Protein AF-R6GYB6-F1 (afdb_monomer)

Radius of gyration: 15.45 Å; Cα contacts (8 Å, |Δi|>4): 97; chains: 1; bounding box: 27×36×46 Å

Solvent-accessible surface area (backbone atoms only — not comparable to full-atom values): 4598 Å² total; per-residue (Å²): 137,84,85,77,85,77,80,72,76,72,76,76,73,62,23,36,37,35,25,73,49,99,61,15,38,20,32,24,51,60,92,52,94,56,66,74,43,72,53,90,52,46,41,85,79,40,56,73,69,55,41,50,43,28,73,74,50,41,80,38,60,63,87,52,60,61,68,58,56,48,50,71,66,72,111

Sequence (75 aa):
MKRWNKRLALVCLAGYLLGISRGYVAIWRDEDPQPWLITDMPVSALPPADQKALKEGISLPEDYPLTKALEDYCS

Secondary structure (DSSP, 8-state):
---------------EEEEEETTEEEEEETT-SS-SEEEEEEGGGS-HHHHHHHHH-EEE-TTS-HHHHHHHHH-

Nearest PDB structures (foldseek):
  6fvn-assembly1_B  TM=4.294E-01  e=3.119E+00  Mycobacterium tuberculosis CDC1551
  7evp-assembly1_B  TM=4.243E-01  e=5.154E+00  Staphylococcus aureus

Structure (mmCIF, N/CA/C/O backbone):
data_AF-R6GYB6-F1
#
_entry.id   AF-R6GYB6-F1
#
loop_
_atom_site.group_PDB
_atom_site.id
_atom_site.type_symbol
_atom_site.label_atom_id
_atom_site.label_alt_id
_atom_site.label_comp_id
_atom_site.label_asym_id
_atom_site.label_entity_id
_atom_site.label_seq_id
_atom_site.pdbx_PDB_ins_code
_atom_site.Cartn_x
_atom_site.Cartn_y
_atom_site.Cartn_z
_atom_site.occupancy
_atom_site.B_iso_or_equiv
_atom_site.auth_seq_id
_atom_site.auth_comp_id
_atom_site.auth_asym_id
_atom_site.auth_atom_id
_atom_site.pdbx_PDB_model_num
ATOM 1 N N . MET A 1 1 ? 7.774 28.813 -35.080 1.00 40.72 1 MET A N 1
ATOM 2 C CA . MET A 1 1 ? 7.690 27.359 -34.819 1.00 40.72 1 MET A CA 1
ATOM 3 C C . MET A 1 1 ? 8.948 26.928 -34.066 1.00 40.72 1 MET A C 1
ATOM 5 O O . MET A 1 1 ? 9.995 26.783 -34.681 1.00 40.72 1 MET A O 1
ATOM 9 N N . LYS A 1 2 ? 8.903 26.859 -32.727 1.00 39.88 2 LYS A N 1
ATOM 10 C CA . LYS A 1 2 ? 10.071 26.495 -31.903 1.00 39.88 2 LYS A CA 1
ATOM 11 C C . LYS A 1 2 ? 10.055 24.990 -31.635 1.00 39.88 2 LYS A C 1
ATOM 13 O O . LYS A 1 2 ? 9.156 24.492 -30.970 1.00 39.88 2 LYS A O 1
ATOM 18 N N . ARG A 1 3 ? 11.059 24.299 -32.178 1.00 47.72 3 ARG A N 1
ATOM 19 C CA . ARG A 1 3 ? 11.398 22.892 -31.928 1.00 47.72 3 ARG A CA 1
ATOM 20 C C . ARG A 1 3 ? 11.625 22.670 -30.433 1.00 47.72 3 ARG A C 1
ATOM 22 O O . ARG A 1 3 ? 12.497 23.312 -29.857 1.00 47.72 3 ARG A O 1
ATOM 29 N N . TRP A 1 4 ? 10.873 21.761 -29.825 1.00 47.53 4 TRP A N 1
ATOM 30 C CA . TRP A 1 4 ? 11.157 21.254 -28.484 1.00 47.53 4 TRP A CA 1
ATOM 31 C C . TRP A 1 4 ? 11.656 19.820 -28.623 1.00 47.53 4 TRP A C 1
ATOM 33 O O . TRP A 1 4 ? 10.873 18.880 -28.709 1.00 47.53 4 TRP A O 1
ATOM 43 N N . ASN A 1 5 ? 12.979 19.661 -28.653 1.00 52.44 5 ASN A N 1
ATOM 44 C CA . ASN A 1 5 ? 13.612 18.367 -28.436 1.00 52.44 5 ASN A CA 1
ATOM 45 C C . ASN A 1 5 ? 13.506 18.035 -26.947 1.00 52.44 5 ASN A C 1
ATOM 47 O O . ASN A 1 5 ? 14.434 18.272 -26.176 1.00 52.44 5 ASN A O 1
ATOM 51 N N . LYS A 1 6 ? 12.366 17.479 -26.538 1.00 47.28 6 LYS A N 1
ATOM 52 C CA . LYS A 1 6 ? 12.255 16.767 -25.270 1.00 47.28 6 LYS A CA 1
ATOM 53 C C . LYS A 1 6 ? 12.906 15.399 -25.447 1.00 47.28 6 LYS A C 1
ATOM 55 O O . LYS A 1 6 ? 12.229 14.405 -25.677 1.00 47.28 6 LYS A O 1
ATOM 60 N N . ARG A 1 7 ? 14.234 15.340 -25.338 1.00 49.25 7 ARG A N 1
ATOM 61 C CA . ARG A 1 7 ? 14.899 14.101 -24.919 1.00 49.25 7 ARG A CA 1
ATOM 62 C C . ARG A 1 7 ? 14.599 13.913 -23.430 1.00 49.25 7 ARG A C 1
ATOM 64 O O . ARG A 1 7 ? 15.464 14.116 -22.591 1.00 49.25 7 ARG A O 1
ATOM 71 N N . LEU A 1 8 ? 13.343 13.600 -23.111 1.00 50.66 8 LEU A N 1
ATOM 72 C CA . LEU A 1 8 ? 13.010 12.913 -21.873 1.00 50.66 8 LEU A CA 1
ATOM 73 C C . LEU A 1 8 ? 13.481 11.484 -22.109 1.00 50.66 8 LEU A C 1
ATOM 75 O O . LEU A 1 8 ? 12.766 10.664 -22.675 1.00 50.66 8 LEU A O 1
ATOM 79 N N . ALA A 1 9 ? 14.734 11.217 -21.751 1.00 46.28 9 ALA A N 1
ATOM 80 C CA . ALA A 1 9 ? 15.074 9.875 -21.338 1.00 46.28 9 ALA A CA 1
ATOM 81 C C . ALA A 1 9 ? 14.214 9.624 -20.094 1.00 46.28 9 ALA A C 1
ATOM 83 O O . ALA A 1 9 ? 14.586 10.020 -18.991 1.00 46.28 9 ALA A O 1
ATOM 84 N N . LEU A 1 10 ? 13.010 9.084 -20.320 1.00 43.44 10 LEU A N 1
ATOM 85 C CA . LEU A 1 10 ? 12.294 8.300 -19.334 1.00 43.44 10 LEU A CA 1
ATOM 86 C C . LEU A 1 10 ? 13.308 7.265 -18.857 1.00 43.44 10 LEU A C 1
ATOM 88 O O . LEU A 1 10 ? 13.565 6.265 -19.524 1.00 43.44 10 LEU A O 1
ATOM 92 N N . VAL A 1 11 ? 13.936 7.532 -17.720 1.00 42.88 11 VAL A N 1
ATOM 93 C CA . VAL A 1 11 ? 14.339 6.435 -16.863 1.00 42.88 11 VAL A CA 1
ATOM 94 C C . VAL A 1 11 ? 13.005 5.902 -16.364 1.00 42.88 11 VAL A C 1
ATOM 96 O O . VAL A 1 11 ? 12.433 6.452 -15.426 1.00 42.88 11 VAL A O 1
ATOM 99 N N . CYS A 1 12 ? 12.454 4.918 -17.077 1.00 43.50 12 CYS A N 1
ATOM 100 C CA . CYS A 1 12 ? 11.401 4.061 -16.558 1.00 43.50 12 CYS A CA 1
ATOM 101 C C . CYS A 1 12 ? 12.001 3.340 -15.347 1.00 43.50 12 CYS A C 1
ATOM 103 O O . CYS A 1 12 ? 12.531 2.239 -15.466 1.00 43.50 12 CYS A O 1
ATOM 105 N N . LEU A 1 13 ? 12.018 4.006 -14.194 1.00 47.28 13 LEU A N 1
ATO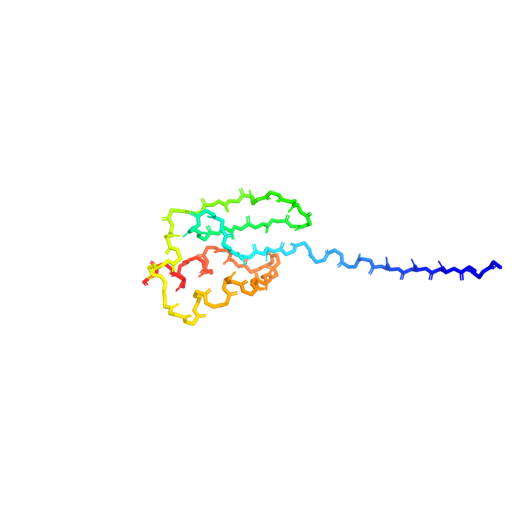M 106 C CA . LEU A 1 13 ? 12.094 3.332 -12.911 1.00 47.28 13 LEU A CA 1
ATOM 107 C C . LEU A 1 13 ? 10.768 2.584 -12.814 1.00 47.28 13 LEU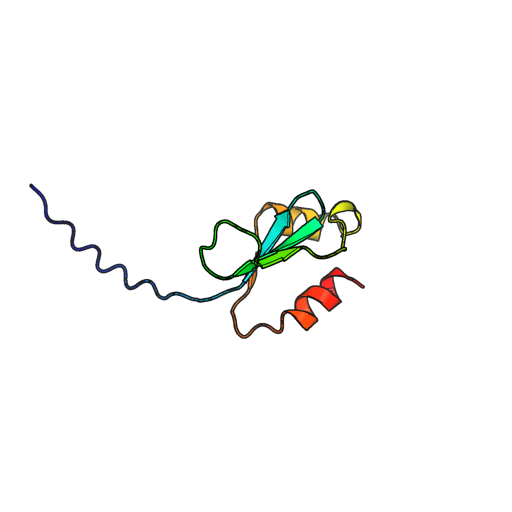 A C 1
ATOM 109 O O . LEU A 1 13 ? 9.757 3.187 -12.464 1.00 47.28 13 LEU A O 1
ATOM 113 N N . ALA A 1 14 ? 10.772 1.320 -13.233 1.00 58.09 14 ALA A N 1
ATOM 114 C CA . ALA A 1 14 ? 9.640 0.401 -13.187 1.00 58.09 14 ALA A CA 1
ATOM 115 C C . ALA A 1 14 ? 9.300 0.060 -11.725 1.00 58.09 14 ALA A C 1
ATOM 117 O O . ALA A 1 14 ? 9.477 -1.054 -11.257 1.00 58.09 14 ALA A O 1
ATOM 118 N N . GLY A 1 15 ? 8.925 1.072 -10.946 1.00 71.75 15 GLY A N 1
ATOM 119 C CA . GLY A 1 15 ? 8.609 0.949 -9.533 1.00 71.75 15 GLY A CA 1
ATOM 120 C C . GLY A 1 15 ? 7.183 0.466 -9.298 1.00 71.75 15 GLY A C 1
ATOM 121 O O . GLY A 1 15 ? 6.360 0.359 -10.210 1.00 71.75 15 GLY A O 1
ATOM 122 N N . TYR A 1 16 ? 6.886 0.223 -8.029 1.00 81.94 16 TYR A N 1
ATOM 123 C CA . TYR A 1 16 ? 5.532 -0.008 -7.555 1.00 81.94 16 TYR A CA 1
ATOM 124 C C . TYR A 1 16 ? 4.989 1.276 -6.947 1.00 81.94 16 TYR A C 1
ATOM 126 O O . TYR A 1 16 ? 5.678 1.960 -6.194 1.00 81.94 16 TYR A O 1
ATOM 134 N N . LEU A 1 17 ? 3.736 1.594 -7.232 1.00 86.06 17 LEU A N 1
ATOM 135 C CA . LEU A 1 17 ? 3.022 2.668 -6.560 1.00 86.06 17 LEU A CA 1
ATOM 136 C C . LEU A 1 17 ? 1.993 2.036 -5.631 1.00 86.06 17 LEU A C 1
ATOM 138 O O . LEU A 1 17 ? 1.091 1.344 -6.092 1.00 86.06 17 LEU A O 1
ATOM 142 N N . LEU A 1 18 ? 2.117 2.269 -4.329 1.00 87.69 18 LEU A N 1
ATOM 143 C CA . LEU A 1 18 ? 1.090 1.906 -3.362 1.00 87.69 18 LEU A CA 1
ATOM 144 C C . LEU A 1 18 ? 0.134 3.077 -3.175 1.00 87.69 18 LEU A C 1
ATOM 146 O O . LEU A 1 18 ? 0.546 4.231 -3.054 1.00 87.69 18 LEU A O 1
ATOM 150 N N . GLY A 1 19 ? -1.149 2.766 -3.093 1.00 90.56 19 GLY A N 1
ATOM 151 C CA . GLY A 1 19 ? -2.188 3.750 -2.856 1.00 90.56 19 GLY A CA 1
ATOM 152 C C . GLY A 1 19 ? -3.490 3.110 -2.406 1.00 90.56 19 GLY A C 1
ATOM 153 O O . GLY A 1 19 ? -3.514 1.995 -1.886 1.00 90.56 19 GLY A O 1
ATOM 154 N N . ILE A 1 20 ? -4.588 3.834 -2.610 1.00 91.62 20 ILE A N 1
ATOM 155 C CA . ILE A 1 20 ? -5.912 3.442 -2.125 1.00 91.62 20 ILE A CA 1
ATOM 156 C C . ILE A 1 20 ? -6.820 3.127 -3.310 1.00 91.62 20 ILE A C 1
ATOM 158 O O . ILE A 1 20 ? -7.078 3.989 -4.149 1.00 91.62 20 ILE A O 1
ATOM 162 N N . SER A 1 21 ? -7.380 1.918 -3.341 1.00 91.50 21 SER A N 1
ATOM 163 C CA . SER A 1 21 ? -8.436 1.543 -4.285 1.00 91.50 21 SER A CA 1
ATOM 164 C C . SER A 1 21 ? -9.602 0.917 -3.538 1.00 91.50 21 SER A C 1
ATOM 166 O O . SER A 1 21 ? -9.436 -0.044 -2.795 1.00 91.50 21 SER A O 1
ATOM 168 N N . ARG A 1 22 ? -10.806 1.476 -3.714 1.00 90.00 22 ARG A N 1
ATOM 169 C CA . ARG A 1 22 ? -12.048 0.982 -3.081 1.00 90.00 22 ARG A CA 1
ATOM 170 C C . ARG A 1 22 ? -11.978 0.855 -1.546 1.00 90.00 22 ARG A C 1
ATOM 172 O O . ARG A 1 22 ? -12.719 0.070 -0.970 1.00 90.00 22 ARG A O 1
ATOM 179 N N . GLY A 1 23 ? -11.112 1.633 -0.894 1.00 90.88 23 GLY A N 1
ATOM 180 C CA . GLY A 1 23 ? -10.898 1.584 0.559 1.00 90.88 23 GLY A CA 1
ATOM 181 C C . GLY A 1 23 ? -9.856 0.561 1.026 1.00 90.88 23 GLY A C 1
ATOM 182 O O . GLY A 1 23 ? -9.622 0.453 2.228 1.00 90.88 23 GLY A O 1
ATOM 183 N N . TYR A 1 24 ? -9.204 -0.139 0.100 1.00 92.06 24 TYR A N 1
ATOM 184 C CA . TYR A 1 24 ? -8.164 -1.130 0.363 1.00 92.06 24 TYR A CA 1
ATOM 185 C C . TYR A 1 24 ? -6.808 -0.653 -0.153 1.00 92.06 24 TYR A C 1
ATOM 187 O O . TYR A 1 24 ? -6.737 0.223 -1.026 1.00 92.06 24 TYR A O 1
ATOM 195 N N . VAL A 1 25 ? -5.737 -1.228 0.396 1.00 89.94 25 VAL A N 1
ATOM 196 C CA . VAL A 1 25 ? -4.381 -1.002 -0.109 1.00 89.94 25 VAL A CA 1
ATOM 197 C C . VAL A 1 25 ? -4.277 -1.611 -1.503 1.00 89.94 25 VAL A C 1
ATOM 199 O O . VAL A 1 25 ? -4.633 -2.767 -1.732 1.00 89.94 25 VAL A O 1
ATOM 202 N N . ALA A 1 26 ? -3.810 -0.818 -2.456 1.00 91.56 26 ALA A N 1
ATOM 203 C CA . ALA A 1 26 ? -3.644 -1.236 -3.835 1.00 91.56 26 ALA A CA 1
ATOM 204 C C . ALA A 1 26 ? -2.250 -0.892 -4.343 1.00 91.56 26 ALA A C 1
ATOM 206 O O . ALA A 1 26 ? -1.626 0.064 -3.888 1.00 91.56 26 ALA A O 1
ATOM 207 N N . ILE A 1 27 ? -1.778 -1.699 -5.282 1.00 88.62 27 ILE A N 1
ATOM 208 C CA . ILE A 1 27 ? -0.447 -1.642 -5.865 1.00 88.62 27 ILE A CA 1
ATOM 209 C C . ILE A 1 27 ? -0.629 -1.477 -7.366 1.00 88.62 27 ILE A C 1
ATOM 211 O O . ILE A 1 27 ? -1.279 -2.298 -8.011 1.00 88.62 27 ILE A O 1
ATOM 215 N N . TRP A 1 28 ? -0.045 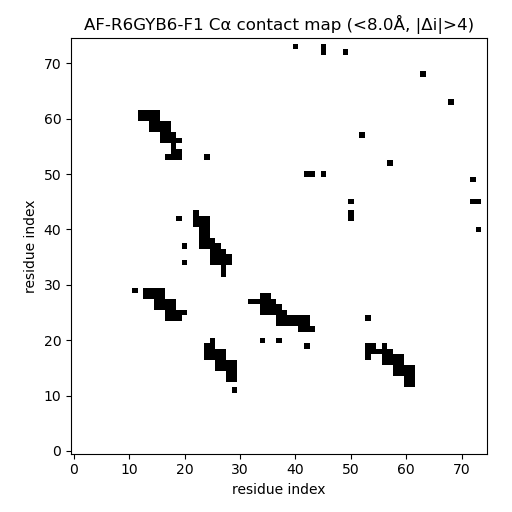-0.430 -7.924 1.00 88.88 28 TRP A N 1
ATOM 216 C CA . TRP A 1 28 ? 0.111 -0.219 -9.355 1.00 88.88 28 TRP A CA 1
ATOM 217 C C . TRP A 1 28 ? 1.546 -0.557 -9.739 1.00 88.88 28 TRP A C 1
ATOM 219 O O . TRP A 1 28 ? 2.477 -0.332 -8.961 1.00 88.88 28 TRP A O 1
ATOM 229 N N . ARG A 1 29 ? 1.713 -1.119 -10.931 1.00 84.31 29 ARG A N 1
ATOM 230 C CA . ARG A 1 29 ? 3.018 -1.343 -11.543 1.00 84.31 29 ARG A CA 1
ATOM 231 C C . ARG A 1 29 ? 3.112 -0.419 -12.747 1.00 84.31 29 ARG A C 1
ATOM 233 O O . ARG A 1 29 ? 2.153 -0.345 -13.508 1.00 84.31 29 ARG A O 1
ATOM 240 N N . ASP A 1 30 ? 4.241 0.260 -12.907 1.00 75.2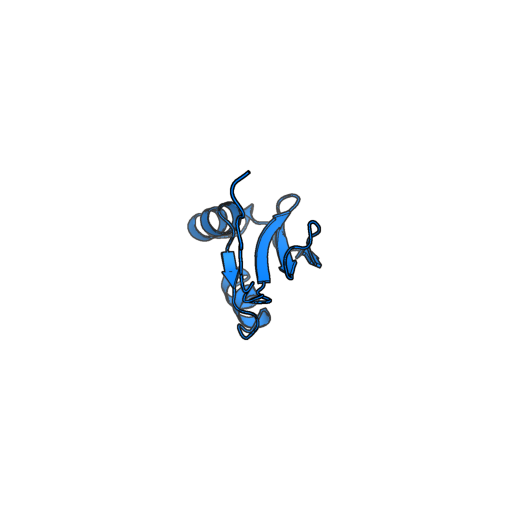5 30 ASP A N 1
ATOM 241 C CA . ASP A 1 30 ? 4.456 1.196 -14.015 1.00 75.25 30 ASP A CA 1
ATOM 242 C C . ASP A 1 30 ? 3.387 2.315 -14.073 1.00 75.25 30 ASP A C 1
ATOM 244 O O . ASP A 1 30 ? 2.775 2.675 -13.066 1.00 75.25 30 ASP A O 1
ATOM 248 N N . GLU A 1 31 ? 3.175 2.904 -15.253 1.00 69.69 31 GLU A N 1
ATOM 249 C CA . GLU A 1 31 ? 2.157 3.937 -15.502 1.00 69.69 31 GLU A CA 1
ATOM 250 C C . GLU A 1 31 ? 0.771 3.343 -15.844 1.00 69.69 31 GLU A C 1
ATOM 252 O O . GLU A 1 31 ? -0.037 3.988 -16.520 1.00 69.69 31 GLU A O 1
ATOM 257 N N . ASP A 1 32 ? 0.478 2.107 -15.416 1.00 75.94 32 ASP A N 1
ATOM 258 C CA . ASP A 1 32 ? -0.820 1.487 -15.691 1.00 75.94 32 ASP A CA 1
ATOM 259 C C . ASP A 1 32 ? -1.953 2.215 -14.941 1.00 75.94 32 ASP A C 1
ATOM 261 O O . ASP A 1 32 ? -1.838 2.513 -13.750 1.00 75.94 32 ASP A O 1
ATOM 265 N N . PRO A 1 33 ? -3.103 2.481 -15.589 1.00 76.62 33 PRO A N 1
ATOM 266 C CA . PRO A 1 33 ? -4.230 3.148 -14.939 1.00 76.62 33 PRO A CA 1
ATOM 267 C C . PRO A 1 33 ? -4.990 2.227 -13.973 1.00 76.62 33 PRO A C 1
ATOM 269 O O . PRO A 1 33 ? -5.804 2.702 -13.177 1.00 76.62 33 PRO A O 1
ATOM 272 N N . GLN A 1 34 ? -4.768 0.911 -14.045 1.00 83.81 34 GLN A N 1
ATOM 273 C CA . GLN A 1 34 ? -5.421 -0.073 -13.188 1.00 83.81 34 GLN A CA 1
ATOM 274 C C . GLN A 1 34 ? -4.455 -0.628 -12.139 1.00 83.81 34 GLN A C 1
ATOM 276 O O . GLN A 1 34 ? -3.293 -0.881 -12.456 1.00 83.81 34 GLN A O 1
ATOM 281 N N . PRO A 1 35 ? -4.927 -0.847 -10.898 1.00 87.00 35 PRO A N 1
ATOM 282 C CA . PRO A 1 35 ? -4.108 -1.482 -9.882 1.00 87.00 35 PRO A CA 1
ATOM 283 C C . PRO A 1 35 ? -3.802 -2.915 -10.311 1.00 87.00 35 PRO A C 1
ATOM 285 O O . PRO A 1 35 ? -4.704 -3.678 -10.659 1.00 87.00 35 PRO A O 1
ATOM 288 N N . TRP A 1 36 ? -2.526 -3.274 -10.252 1.00 87.06 36 TRP A N 1
ATOM 289 C CA . TRP A 1 36 ? -2.046 -4.627 -10.492 1.00 87.06 36 TRP A CA 1
ATOM 290 C C . TRP A 1 36 ? -2.536 -5.593 -9.409 1.00 87.06 36 TRP A C 1
ATOM 292 O O . TRP A 1 36 ? -2.942 -6.715 -9.709 1.00 87.06 36 TRP A O 1
ATOM 302 N N . LEU A 1 37 ? -2.545 -5.139 -8.153 1.00 86.69 37 LEU A N 1
ATOM 303 C CA . LEU A 1 37 ? -3.040 -5.900 -7.013 1.00 86.69 37 LEU A CA 1
ATOM 304 C C . LEU A 1 37 ? -3.846 -4.991 -6.088 1.00 86.69 37 LEU A C 1
ATOM 306 O O . LEU A 1 37 ? -3.435 -3.876 -5.786 1.00 86.69 37 LEU A O 1
ATOM 310 N N . ILE A 1 38 ? -4.983 -5.484 -5.611 1.00 89.44 38 ILE A N 1
ATOM 311 C CA . ILE A 1 38 ? -5.709 -4.897 -4.484 1.00 89.44 38 ILE A CA 1
ATOM 312 C C . ILE A 1 38 ? -5.653 -5.938 -3.377 1.00 89.44 38 ILE A C 1
ATOM 314 O O . ILE A 1 38 ? -6.038 -7.086 -3.604 1.00 89.44 38 ILE A O 1
ATOM 318 N N . THR A 1 39 ? -5.128 -5.562 -2.218 1.00 85.00 39 THR A N 1
ATOM 319 C CA . THR A 1 39 ? -5.057 -6.463 -1.069 1.00 85.00 39 THR A CA 1
ATOM 320 C C . THR A 1 39 ? -6.391 -6.476 -0.326 1.00 85.00 39 THR A C 1
ATOM 322 O O . THR A 1 39 ? -7.270 -5.642 -0.545 1.00 85.00 39 THR A O 1
ATOM 325 N N . ASP A 1 40 ? -6.557 -7.441 0.565 1.00 87.62 40 ASP A N 1
ATOM 326 C CA . ASP A 1 40 ? -7.673 -7.518 1.504 1.00 87.62 40 ASP A CA 1
ATOM 327 C C . ASP A 1 40 ? -7.496 -6.597 2.723 1.00 87.62 40 ASP A C 1
ATOM 329 O O . ASP A 1 40 ? -8.425 -6.469 3.519 1.00 87.62 40 ASP A O 1
ATOM 333 N N . MET A 1 41 ? -6.355 -5.904 2.841 1.00 85.75 41 MET A N 1
ATOM 334 C CA . MET A 1 41 ? -6.068 -4.976 3.933 1.00 85.75 41 MET A CA 1
ATOM 335 C C . MET A 1 41 ? -6.861 -3.668 3.762 1.00 85.75 41 MET A C 1
ATOM 337 O O . MET A 1 41 ? -6.593 -2.896 2.828 1.00 85.75 41 MET A O 1
ATOM 341 N N . PRO A 1 42 ? -7.829 -3.372 4.650 1.00 90.38 42 PRO A N 1
ATOM 342 C CA . PRO A 1 42 ? -8.562 -2.122 4.587 1.00 90.38 42 PRO A CA 1
ATOM 343 C C . PRO A 1 42 ? -7.680 -0.980 5.091 1.00 90.38 42 PRO A C 1
ATOM 345 O O . PRO A 1 42 ? -7.094 -1.055 6.167 1.00 90.38 42 PRO A O 1
ATOM 348 N N . VAL A 1 43 ? -7.645 0.133 4.356 1.00 90.19 43 VAL A N 1
ATOM 349 C CA . VAL A 1 43 ? -6.824 1.303 4.718 1.00 90.19 43 VAL A CA 1
ATOM 350 C C . VAL A 1 43 ? -7.216 1.848 6.090 1.00 90.19 43 VAL A C 1
ATOM 352 O O . VAL A 1 43 ? -6.366 2.287 6.850 1.00 90.19 43 VAL A O 1
ATOM 355 N N . SER A 1 44 ? -8.494 1.755 6.456 1.00 89.88 44 SER A N 1
ATOM 356 C CA . SER A 1 44 ? -8.982 2.168 7.774 1.00 89.88 44 SER A CA 1
ATOM 357 C C . SER A 1 44 ? -8.393 1.375 8.946 1.00 89.88 44 SER A C 1
ATOM 359 O O . SER A 1 44 ? -8.481 1.852 10.073 1.00 89.88 44 SER A O 1
ATOM 361 N N . ALA A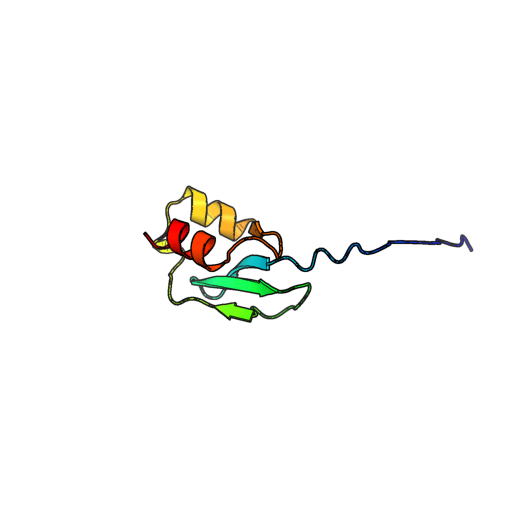 1 45 ? -7.849 0.176 8.706 1.00 89.12 45 ALA A N 1
ATOM 362 C CA . ALA A 1 45 ? -7.185 -0.625 9.734 1.00 89.12 45 ALA A CA 1
ATOM 363 C C . ALA A 1 45 ? -5.721 -0.215 9.958 1.00 89.12 45 ALA A C 1
ATOM 365 O O . ALA A 1 45 ? -5.147 -0.581 10.978 1.00 89.12 45 ALA A O 1
ATOM 366 N N . LEU A 1 46 ? -5.135 0.567 9.046 1.00 85.81 46 LEU A N 1
ATOM 367 C CA . LEU A 1 46 ? -3.755 1.028 9.157 1.00 85.81 46 LEU A CA 1
ATOM 368 C C . LEU A 1 46 ? -3.627 2.223 10.113 1.00 85.81 46 LEU A C 1
ATOM 370 O O . LEU A 1 46 ? -4.580 2.995 10.277 1.00 85.81 46 LEU A O 1
ATOM 374 N N . PRO A 1 47 ? -2.441 2.453 10.699 1.00 88.75 47 PRO A N 1
ATOM 375 C CA . PRO A 1 47 ? -2.139 3.673 11.436 1.00 88.75 47 PRO A CA 1
ATOM 376 C C . PRO A 1 47 ? -2.455 4.949 10.629 1.00 88.75 47 PRO A C 1
ATOM 378 O O . PRO A 1 47 ? -2.242 4.987 9.415 1.00 88.75 47 PRO A O 1
ATOM 381 N N . PRO A 1 48 ? -2.898 6.051 11.268 1.00 87.69 48 PRO A N 1
ATOM 382 C CA . PRO A 1 48 ? -3.242 7.290 10.559 1.00 87.69 48 PRO A CA 1
ATOM 383 C C . PRO A 1 48 ? -2.110 7.874 9.697 1.00 87.69 48 PRO A C 1
ATOM 385 O O . PRO A 1 48 ? -2.378 8.532 8.691 1.00 87.69 48 PRO A O 1
ATOM 388 N N . ALA A 1 49 ? -0.852 7.644 10.088 1.00 86.00 49 ALA A N 1
ATOM 389 C CA . ALA A 1 49 ? 0.318 8.049 9.312 1.00 86.00 49 ALA A CA 1
ATOM 390 C C . ALA A 1 49 ? 0.379 7.318 7.959 1.00 86.00 49 ALA A C 1
ATOM 392 O O . ALA A 1 49 ? 0.552 7.956 6.921 1.00 86.00 49 ALA A O 1
ATOM 393 N N . ASP A 1 50 ? 0.125 6.013 7.970 1.00 84.69 50 ASP A N 1
ATOM 394 C CA . ASP A 1 50 ? 0.172 5.150 6.789 1.00 84.69 50 ASP A CA 1
ATOM 395 C C . ASP A 1 50 ? -1.030 5.391 5.879 1.00 84.69 50 ASP A C 1
ATOM 397 O O . ASP A 1 50 ? -0.892 5.464 4.659 1.00 84.69 50 ASP A O 1
ATOM 401 N N . GLN A 1 51 ? -2.207 5.643 6.462 1.00 89.38 51 GLN A N 1
ATOM 402 C CA . GLN A 1 51 ? -3.384 6.089 5.711 1.00 89.38 51 GLN A CA 1
ATOM 403 C C . GLN A 1 51 ? -3.095 7.361 4.912 1.00 89.38 51 GLN A C 1
ATOM 405 O O . GLN A 1 51 ? -3.493 7.485 3.751 1.00 89.38 51 GLN A O 1
ATOM 410 N N . LYS A 1 52 ? -2.403 8.322 5.536 1.00 89.62 52 LYS A N 1
ATOM 411 C CA . LYS A 1 52 ? -2.016 9.568 4.880 1.00 89.62 52 LYS A CA 1
ATOM 412 C C . LYS A 1 52 ? -0.990 9.313 3.775 1.00 89.62 52 LYS A C 1
ATOM 414 O O . LYS A 1 52 ? -1.175 9.830 2.677 1.00 89.62 52 LYS A O 1
ATOM 419 N N . ALA A 1 53 ? 0.023 8.490 4.034 1.00 86.69 53 ALA A N 1
ATOM 420 C CA . ALA A 1 53 ? 1.039 8.138 3.046 1.00 86.69 53 ALA A CA 1
ATOM 421 C C . ALA A 1 53 ? 0.429 7.441 1.815 1.00 86.69 53 ALA A C 1
ATOM 423 O O . ALA A 1 53 ? 0.6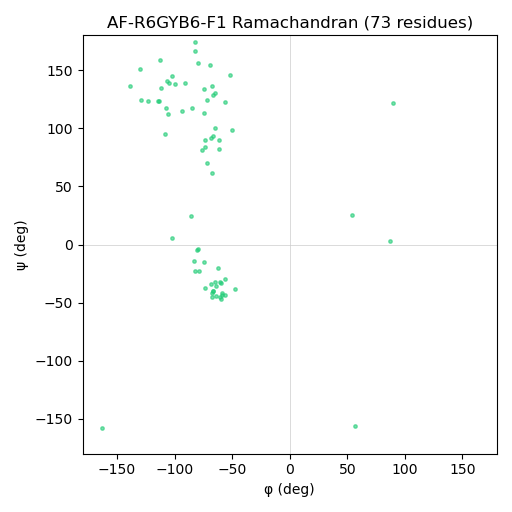97 7.835 0.683 1.00 86.69 53 ALA A O 1
ATOM 424 N N . LEU A 1 54 ? -0.479 6.481 2.012 1.00 88.00 54 LEU A N 1
ATOM 425 C CA . LEU A 1 54 ? -1.194 5.807 0.921 1.00 88.00 54 LEU A CA 1
ATOM 426 C C . LEU A 1 54 ? -2.114 6.748 0.141 1.00 88.00 54 LEU A C 1
ATOM 428 O O . LEU A 1 54 ? -2.304 6.574 -1.061 1.00 88.00 54 LEU A O 1
ATOM 432 N N . LYS A 1 55 ? -2.688 7.755 0.805 1.00 88.00 55 LYS A N 1
ATOM 433 C CA . LYS A 1 55 ? -3.492 8.783 0.136 1.00 88.00 55 LYS A CA 1
ATOM 434 C C . LYS A 1 55 ? -2.640 9.692 -0.754 1.00 88.00 55 LYS A C 1
ATOM 436 O O . LYS A 1 55 ? -3.130 10.152 -1.781 1.00 88.00 55 LYS A O 1
ATOM 441 N N . GLU A 1 56 ? -1.403 9.964 -0.351 1.00 86.12 56 GLU A N 1
ATOM 442 C CA . GLU A 1 56 ? -0.431 10.743 -1.130 1.00 86.12 56 GLU A CA 1
ATOM 443 C C . GLU A 1 56 ? 0.219 9.908 -2.249 1.00 86.12 56 GLU A C 1
ATOM 445 O O . GLU A 1 56 ? 0.627 10.467 -3.265 1.00 86.12 56 GLU A O 1
ATOM 450 N N . GLY A 1 57 ? 0.219 8.580 -2.107 1.00 85.94 57 GLY A N 1
ATOM 451 C CA . GLY A 1 57 ? 0.816 7.637 -3.045 1.00 85.94 57 GLY A CA 1
ATOM 452 C C . GLY A 1 57 ? 2.277 7.371 -2.692 1.00 85.94 57 GLY A C 1
ATOM 453 O O . GLY A 1 57 ? 3.103 8.282 -2.652 1.00 85.94 57 GLY A O 1
ATOM 454 N N . ILE A 1 58 ? 2.614 6.108 -2.440 1.00 83.69 58 ILE A N 1
ATOM 455 C CA . ILE A 1 58 ? 3.953 5.698 -2.009 1.00 83.69 58 ILE A CA 1
ATOM 456 C C . ILE A 1 58 ? 4.650 5.030 -3.185 1.00 83.69 58 ILE A C 1
ATOM 458 O O . ILE A 1 58 ? 4.252 3.952 -3.616 1.00 83.69 58 ILE A O 1
ATOM 462 N N . SER A 1 59 ? 5.695 5.664 -3.708 1.00 82.06 59 SER A N 1
ATOM 463 C CA . SER A 1 59 ? 6.532 5.061 -4.747 1.00 82.06 59 SER A CA 1
ATOM 464 C C . SER A 1 59 ? 7.602 4.183 -4.107 1.00 82.06 59 SER A C 1
ATOM 466 O O . SER A 1 59 ? 8.450 4.677 -3.364 1.00 82.06 59 SER A O 1
ATOM 468 N N . LEU A 1 60 ? 7.565 2.889 -4.400 1.00 75.81 60 LEU A N 1
ATOM 469 C CA . LEU A 1 60 ? 8.590 1.922 -4.034 1.00 75.81 60 L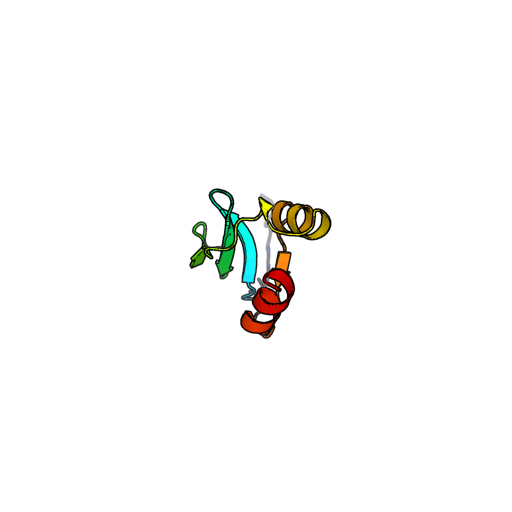EU A CA 1
ATOM 470 C C . LEU A 1 60 ? 9.430 1.570 -5.269 1.00 75.81 60 LEU A C 1
ATOM 472 O O . LEU A 1 60 ? 8.878 1.394 -6.358 1.00 75.81 60 LEU A O 1
ATOM 476 N N . PRO A 1 61 ? 10.757 1.451 -5.129 1.00 72.00 61 PRO A N 1
ATOM 477 C CA . PRO A 1 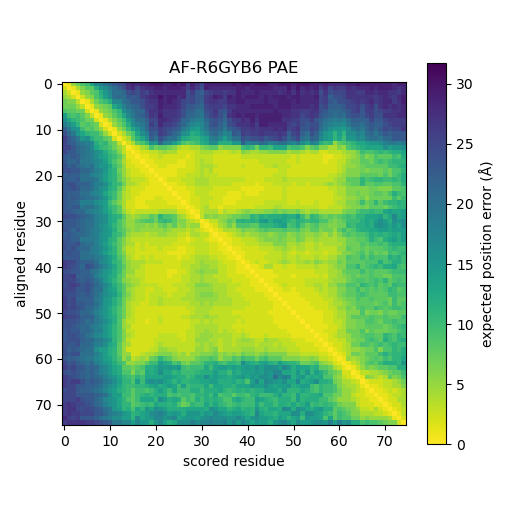61 ? 11.600 0.982 -6.221 1.00 72.00 61 PRO A CA 1
ATOM 478 C C . PRO A 1 61 ? 11.351 -0.514 -6.509 1.00 72.00 61 PRO A C 1
ATOM 480 O O . PRO A 1 61 ? 10.883 -1.249 -5.640 1.00 72.00 61 PRO A O 1
ATOM 483 N N . GLU A 1 62 ? 11.619 -0.961 -7.743 1.00 66.31 62 GLU A N 1
ATOM 484 C CA . GLU A 1 62 ? 11.303 -2.328 -8.218 1.00 66.31 62 GLU A CA 1
ATOM 485 C C . GLU A 1 62 ? 12.005 -3.430 -7.411 1.00 66.31 62 GLU A C 1
ATOM 487 O O . GLU A 1 62 ? 11.481 -4.529 -7.239 1.00 66.31 62 GLU A O 1
ATOM 492 N N . ASP A 1 63 ? 13.202 -3.120 -6.916 1.00 64.81 63 ASP A N 1
ATOM 493 C CA . ASP A 1 63 ? 14.045 -3.995 -6.109 1.00 64.81 63 ASP A CA 1
ATOM 494 C C . ASP A 1 63 ? 13.631 -4.033 -4.631 1.00 64.81 63 ASP A C 1
ATOM 496 O O . ASP A 1 63 ? 14.184 -4.818 -3.855 1.00 64.81 63 ASP A O 1
ATOM 500 N N . TYR A 1 64 ? 12.643 -3.227 -4.230 1.00 65.31 64 TYR A N 1
ATOM 501 C CA . TYR A 1 64 ? 12.089 -3.297 -2.891 1.00 65.31 64 TYR A CA 1
ATOM 502 C C . TYR A 1 64 ? 11.248 -4.571 -2.754 1.00 65.31 64 TYR A C 1
ATOM 504 O O . TYR A 1 64 ? 10.306 -4.774 -3.527 1.00 65.31 64 TYR A O 1
ATOM 512 N N . PRO A 1 65 ? 11.527 -5.438 -1.765 1.00 66.12 65 PRO A N 1
ATOM 513 C CA . PRO A 1 65 ? 10.710 -6.616 -1.542 1.00 66.12 65 PRO A CA 1
ATOM 514 C C . PRO A 1 65 ? 9.302 -6.178 -1.124 1.00 66.12 65 PRO A C 1
ATOM 516 O O . PRO A 1 65 ? 9.059 -5.840 0.032 1.00 66.12 65 PRO A O 1
ATOM 519 N N . LEU A 1 66 ? 8.364 -6.201 -2.076 1.00 64.56 66 LEU A N 1
ATOM 520 C CA . LEU A 1 66 ? 6.937 -5.924 -1.867 1.00 64.56 66 LEU A CA 1
ATOM 521 C C . LEU A 1 66 ? 6.377 -6.682 -0.663 1.00 64.56 66 LEU A C 1
ATOM 523 O O . LEU A 1 66 ? 5.592 -6.130 0.099 1.00 64.56 66 LEU A O 1
ATOM 527 N N . THR A 1 67 ? 6.826 -7.921 -0.464 1.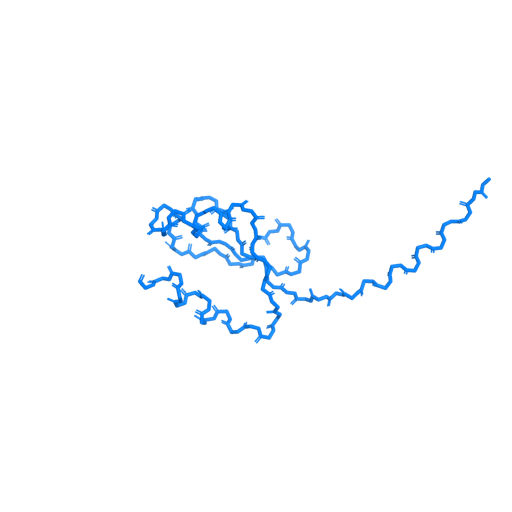00 66.38 67 THR A N 1
ATOM 528 C CA . THR A 1 67 ? 6.458 -8.758 0.680 1.00 66.38 67 THR A CA 1
ATOM 529 C C . THR A 1 67 ? 6.833 -8.109 2.009 1.00 66.38 67 THR A C 1
ATOM 531 O O . THR A 1 67 ? 6.014 -8.097 2.914 1.00 66.38 67 THR A O 1
ATOM 534 N N . LYS A 1 68 ? 8.019 -7.493 2.108 1.00 68.44 68 LYS A N 1
ATOM 535 C CA . LYS A 1 68 ? 8.441 -6.752 3.304 1.00 68.44 68 LYS A CA 1
ATOM 536 C C . LYS A 1 68 ? 7.612 -5.494 3.524 1.00 68.44 68 LYS A C 1
ATOM 538 O O . LYS A 1 68 ? 7.247 -5.203 4.652 1.00 68.44 68 LYS A O 1
ATOM 543 N N . ALA A 1 69 ? 7.314 -4.761 2.448 1.00 68.62 69 ALA A N 1
ATOM 544 C CA . ALA A 1 69 ? 6.464 -3.576 2.538 1.00 68.62 69 ALA A CA 1
ATOM 545 C C . ALA A 1 69 ? 5.084 -3.958 3.084 1.00 68.62 69 ALA A C 1
ATOM 547 O O . ALA A 1 69 ? 4.573 -3.315 3.991 1.00 68.62 69 ALA A O 1
ATOM 548 N N . LEU A 1 70 ? 4.495 -5.028 2.547 1.00 68.62 70 LEU A N 1
ATOM 549 C CA . LEU A 1 70 ? 3.199 -5.518 2.996 1.00 68.62 70 LEU A CA 1
ATOM 550 C C . LEU A 1 70 ? 3.256 -6.072 4.424 1.00 68.62 70 LEU A C 1
ATOM 552 O O . LEU A 1 70 ? 2.340 -5.785 5.182 1.00 68.62 70 LEU A O 1
ATOM 556 N N . GLU A 1 71 ? 4.306 -6.796 4.817 1.00 70.81 71 GLU A N 1
ATOM 557 C CA . GLU A 1 71 ? 4.499 -7.251 6.204 1.00 70.81 71 GLU A CA 1
ATOM 558 C C . GLU A 1 71 ? 4.558 -6.082 7.197 1.00 70.81 71 GLU A C 1
ATOM 560 O O . GLU A 1 71 ? 3.881 -6.138 8.221 1.00 70.81 71 GLU A O 1
ATOM 565 N N . ASP A 1 72 ? 5.282 -5.004 6.876 1.00 70.06 72 ASP A N 1
ATOM 566 C CA . ASP A 1 72 ? 5.367 -3.816 7.737 1.00 70.06 72 ASP A CA 1
ATOM 567 C C . ASP A 1 72 ? 4.005 -3.110 7.887 1.00 70.06 72 ASP A C 1
ATOM 569 O O . ASP A 1 72 ? 3.689 -2.617 8.968 1.00 70.06 72 ASP A O 1
ATOM 573 N N . TYR A 1 73 ? 3.174 -3.084 6.836 1.00 61.75 73 TYR A N 1
ATOM 574 C CA . TYR A 1 73 ? 1.831 -2.490 6.906 1.00 61.75 73 TYR A CA 1
ATOM 575 C C . TYR A 1 73 ? 0.764 -3.429 7.491 1.00 61.75 73 TYR A C 1
ATOM 577 O O . TYR A 1 73 ? -0.269 -2.947 7.946 1.00 61.75 73 TYR A O 1
ATOM 585 N N . CYS A 1 74 ? 0.960 -4.749 7.455 1.00 57.09 74 CYS A N 1
ATOM 586 C CA . CYS A 1 74 ? -0.065 -5.727 7.840 1.00 57.09 74 CYS A CA 1
ATOM 587 C C . CYS A 1 74 ? 0.126 -6.354 9.231 1.00 57.09 74 CYS A C 1
ATOM 589 O O . CYS A 1 74 ? -0.625 -7.275 9.563 1.00 57.09 74 CYS A O 1
ATOM 591 N N . SER A 1 75 ? 1.106 -5.896 10.019 1.00 55.09 75 SER A N 1
ATOM 592 C CA . SER A 1 75 ? 1.367 -6.384 11.384 1.00 55.09 75 SER A CA 1
ATOM 593 C C . SER A 1 75 ? 0.586 -5.657 12.477 1.00 55.09 75 SER A C 1
ATOM 595 O O . SER A 1 75 ? 0.231 -4.472 12.313 1.00 55.09 75 SER A O 1
#

Foldseek 3Di:
DDDDPPPPPPPQQQWWKWADDPQFIFICTGPDPDTPDTDPHGLVVFDPVVVVDRHVIDTGGPPPPPVVVCVVGVD

pLDDT: mean 74.64, std 16.23, range [39.88, 92.06]

Mean predicted aligned error: 10.58 Å